Protein AF-S0EMM4-F1 (afdb_monomer)

Mean predicted aligned error: 9.51 Å

Secondary structure (DSSP, 8-state):
------THHHHTTTHHHHHHHHHHHHTGGG---HHHHHHHHHHHHHHHS-TTTEEEEET--BTTTTB--SEEEEEEETTTTEEEEEEEEEEE-GGGGG-HHHHHHHHHHHHHHGGGSPP-GGG-S-TT--EEEEEEEETTEEEEEEEETTTTEEEEE-------

Organism: Gibberella fujikuroi (strain CBS 195.34 / IMI 58289 / NRRL A-6831) (NCBI:txid1279085)

Radius of gyration: 16.73 Å; Cα contacts (8 Å, |Δi|>4): 279; chains: 1; bounding box: 40×44×47 Å

Structure (mmCIF, N/CA/C/O backbone):
data_AF-S0EMM4-F1
#
_entry.id   AF-S0EMM4-F1
#
loop_
_atom_site.group_PDB
_atom_site.id
_atom_site.type_symbol
_atom_site.label_atom_id
_atom_site.label_alt_id
_atom_site.label_comp_id
_atom_site.label_asym_id
_atom_site.label_entity_id
_atom_site.label_seq_id
_atom_site.pdbx_PDB_ins_code
_atom_site.Cartn_x
_atom_site.Cartn_y
_atom_site.Cartn_z
_atom_site.occupancy
_atom_site.B_iso_or_equiv
_atom_site.auth_seq_id
_atom_site.auth_comp_id
_atom_site.auth_asym_id
_atom_site.auth_atom_id
_atom_site.pdbx_PDB_model_num
ATOM 1 N N . MET A 1 1 ? -24.120 -22.837 8.538 1.00 33.19 1 MET A N 1
ATOM 2 C CA . MET A 1 1 ? -23.466 -23.648 7.493 1.00 33.19 1 MET A CA 1
ATOM 3 C C . MET A 1 1 ? -22.470 -22.745 6.810 1.00 33.19 1 MET A C 1
ATOM 5 O O . MET A 1 1 ? -22.833 -21.985 5.923 1.00 33.19 1 MET A O 1
ATOM 9 N N . GLU A 1 2 ? -21.259 -22.734 7.349 1.00 35.69 2 GLU A N 1
ATOM 10 C CA . GLU A 1 2 ? -20.115 -22.078 6.730 1.00 35.69 2 GLU A CA 1
ATOM 11 C C . GLU A 1 2 ? -19.645 -23.003 5.609 1.00 35.69 2 GLU A C 1
ATOM 13 O O . GLU A 1 2 ? -19.525 -24.209 5.817 1.00 35.69 2 GLU A O 1
ATOM 18 N N . ALA A 1 3 ? -19.489 -22.470 4.400 1.00 37.00 3 ALA A N 1
ATOM 19 C CA . ALA A 1 3 ? -18.932 -23.247 3.309 1.00 37.00 3 ALA A CA 1
ATOM 20 C C . ALA A 1 3 ? -17.464 -23.533 3.645 1.00 37.00 3 ALA A C 1
ATOM 22 O O . ALA A 1 3 ? -16.652 -22.609 3.691 1.00 37.00 3 ALA A O 1
ATOM 23 N N . GLU A 1 4 ? -17.149 -24.804 3.904 1.00 45.44 4 GLU A N 1
ATOM 24 C CA . GLU A 1 4 ? -15.780 -25.305 3.958 1.00 45.44 4 GLU A CA 1
ATOM 25 C C . GLU A 1 4 ? -15.084 -24.938 2.647 1.00 45.44 4 GLU A C 1
ATOM 27 O O . GLU A 1 4 ? -15.386 -25.466 1.574 1.00 45.44 4 GLU A O 1
ATOM 32 N N . VAL A 1 5 ? -14.158 -23.988 2.727 1.00 40.00 5 VAL A N 1
ATOM 33 C CA . VAL A 1 5 ? -13.272 -23.653 1.618 1.00 40.00 5 VAL A CA 1
ATOM 34 C C . VAL A 1 5 ? -12.241 -24.774 1.531 1.00 40.00 5 VAL A C 1
ATOM 36 O O . VAL A 1 5 ? -11.223 -24.774 2.213 1.00 40.00 5 VAL A O 1
ATOM 39 N N . THR A 1 6 ? -12.560 -25.780 0.721 1.00 42.56 6 THR A N 1
ATOM 40 C CA . THR A 1 6 ? -11.753 -26.982 0.495 1.00 42.56 6 THR A CA 1
ATOM 41 C C . THR A 1 6 ? -10.366 -26.643 -0.066 1.00 42.56 6 THR A C 1
ATOM 43 O O . THR A 1 6 ? -10.250 -25.830 -0.990 1.00 42.56 6 THR A O 1
ATOM 46 N N . GLY A 1 7 ? -9.332 -27.326 0.440 1.00 42.47 7 GLY A N 1
ATOM 47 C CA . GLY A 1 7 ? -7.891 -27.089 0.231 1.00 42.47 7 GLY A CA 1
ATOM 48 C C . GLY A 1 7 ? -7.347 -26.993 -1.206 1.00 42.47 7 GLY A C 1
ATOM 49 O O . GLY A 1 7 ? -6.174 -26.684 -1.388 1.00 42.47 7 GLY A O 1
ATOM 50 N N . ALA A 1 8 ? -8.163 -27.149 -2.251 1.00 38.69 8 ALA A N 1
ATOM 51 C CA . ALA A 1 8 ? -7.762 -26.833 -3.628 1.00 38.69 8 ALA A CA 1
ATOM 52 C C . ALA A 1 8 ? -7.473 -25.330 -3.832 1.00 38.69 8 ALA A C 1
ATOM 54 O O . ALA A 1 8 ? -6.629 -24.961 -4.650 1.00 38.69 8 ALA A O 1
ATOM 55 N N . GLN A 1 9 ? -8.127 -24.455 -3.057 1.00 40.12 9 GLN A N 1
ATOM 56 C CA . GLN A 1 9 ? -7.796 -23.030 -3.045 1.00 40.12 9 GLN A CA 1
ATOM 57 C C . GLN A 1 9 ? -6.510 -22.715 -2.283 1.00 40.12 9 GLN A C 1
ATOM 59 O O . GLN A 1 9 ? -5.983 -21.638 -2.512 1.00 40.12 9 GLN A O 1
ATOM 64 N N . GLU A 1 10 ? -5.999 -23.588 -1.412 1.00 38.97 10 GLU A N 1
ATOM 65 C CA . GLU A 1 10 ? -4.724 -23.363 -0.714 1.00 38.97 10 GLU A CA 1
ATOM 66 C C . GLU A 1 10 ? -3.516 -23.781 -1.554 1.00 38.97 10 GLU A C 1
ATOM 68 O O . GLU A 1 10 ? -2.515 -23.075 -1.567 1.00 38.97 10 GLU A O 1
ATOM 73 N N . VAL A 1 11 ? -3.615 -24.848 -2.349 1.00 38.72 11 VAL A N 1
ATOM 74 C CA . VAL A 1 11 ? -2.469 -25.351 -3.133 1.00 38.72 11 VAL A CA 1
ATOM 75 C C . VAL A 1 11 ? -2.185 -24.500 -4.386 1.00 38.72 11 VAL A C 1
ATOM 77 O O . VAL A 1 11 ? -1.038 -24.368 -4.799 1.00 38.72 11 VAL A O 1
ATOM 80 N N . MET A 1 12 ? -3.187 -23.805 -4.944 1.00 40.25 12 MET A N 1
ATOM 81 C CA . MET A 1 12 ? -2.976 -22.788 -5.994 1.00 40.25 12 MET A CA 1
ATOM 82 C C . MET A 1 12 ? -2.593 -21.396 -5.441 1.00 40.25 12 MET A C 1
ATOM 84 O O . MET A 1 12 ? -2.668 -20.401 -6.163 1.00 40.25 12 MET A O 1
ATOM 88 N N . ARG A 1 13 ? -2.235 -21.264 -4.154 1.00 49.69 13 ARG A N 1
ATOM 89 C CA . ARG A 1 13 ? -1.883 -19.965 -3.545 1.00 49.69 13 ARG A CA 1
ATOM 90 C C . ARG A 1 13 ? -0.396 -19.657 -3.475 1.00 49.69 13 ARG A C 1
ATOM 92 O O . ARG A 1 13 ? -0.118 -18.481 -3.268 1.00 49.69 13 ARG A O 1
ATOM 99 N N . ASP A 1 14 ? 0.504 -20.607 -3.722 1.00 54.97 14 ASP A N 1
ATOM 100 C CA . ASP A 1 14 ? 1.952 -20.356 -3.609 1.00 54.97 14 ASP A CA 1
ATOM 101 C C . ASP A 1 14 ? 2.665 -20.256 -4.968 1.00 54.97 14 ASP A C 1
ATOM 103 O O . ASP A 1 14 ? 3.291 -19.237 -5.270 1.00 54.97 14 ASP A O 1
ATOM 107 N N . GLU A 1 15 ? 2.524 -21.242 -5.858 1.00 53.09 15 GLU A N 1
ATOM 108 C CA . GLU A 1 15 ? 3.312 -21.263 -7.106 1.00 53.09 15 GLU A CA 1
ATOM 109 C C . GLU A 1 15 ? 2.883 -20.193 -8.127 1.00 53.09 15 GLU A C 1
ATOM 111 O O . GLU A 1 15 ? 3.707 -19.624 -8.848 1.00 53.09 15 GLU A O 1
ATOM 116 N N . THR A 1 16 ? 1.594 -19.852 -8.169 1.00 60.72 16 THR A N 1
ATOM 117 C CA . THR A 1 16 ? 1.027 -18.904 -9.144 1.00 60.72 16 THR A CA 1
ATOM 118 C C . THR A 1 16 ? 1.379 -17.443 -8.847 1.00 60.72 16 THR A C 1
ATOM 120 O O . THR A 1 16 ? 1.320 -16.615 -9.754 1.00 60.72 16 THR A O 1
ATOM 123 N N . TRP A 1 17 ? 1.787 -17.106 -7.618 1.00 60.22 17 TRP A N 1
ATOM 124 C CA . TRP A 1 17 ? 2.097 -15.721 -7.213 1.00 60.22 17 TRP A CA 1
ATOM 125 C C . TRP A 1 17 ? 3.557 -15.398 -7.355 1.00 60.22 17 TRP A C 1
ATOM 127 O O . TRP A 1 17 ? 3.881 -14.337 -7.880 1.00 60.22 17 TRP A O 1
ATOM 137 N N . LYS A 1 18 ? 4.426 -16.352 -7.005 1.00 63.97 18 LYS A N 1
ATOM 138 C CA . LYS A 1 18 ? 5.805 -16.320 -7.479 1.00 63.97 18 LYS A CA 1
ATOM 139 C C . LYS A 1 18 ? 5.810 -16.162 -8.989 1.00 63.97 18 LYS A C 1
ATOM 141 O O . LYS A 1 18 ? 6.489 -15.280 -9.487 1.00 63.97 18 LYS A O 1
ATOM 146 N N . PHE A 1 19 ? 4.969 -16.917 -9.703 1.00 65.88 19 PHE A N 1
ATOM 147 C CA . PHE A 1 19 ? 4.802 -16.744 -11.140 1.00 65.88 19 PHE A CA 1
ATOM 148 C C . PHE A 1 19 ? 4.297 -15.344 -11.521 1.00 65.88 19 PHE A C 1
ATOM 150 O O . PHE A 1 19 ? 4.913 -14.731 -12.379 1.00 65.88 19 PHE A O 1
ATOM 157 N N . ALA A 1 20 ? 3.238 -14.804 -10.906 1.00 65.69 20 ALA A N 1
ATOM 158 C CA . ALA A 1 20 ? 2.706 -13.478 -11.247 1.00 65.69 20 ALA A CA 1
ATOM 159 C C . ALA A 1 20 ? 3.700 -12.336 -10.959 1.00 65.69 20 ALA A C 1
ATOM 161 O O . ALA A 1 20 ? 3.929 -11.489 -11.821 1.00 65.69 20 ALA A O 1
ATOM 162 N N . ILE A 1 21 ? 4.334 -12.337 -9.784 1.00 68.56 21 ILE A N 1
ATOM 163 C CA . ILE A 1 21 ? 5.358 -11.366 -9.376 1.00 68.56 21 ILE A CA 1
ATOM 164 C C . ILE A 1 21 ? 6.612 -11.506 -10.251 1.00 68.56 21 ILE A C 1
ATOM 166 O O . ILE A 1 21 ? 7.134 -10.509 -10.758 1.00 68.56 21 ILE A O 1
ATOM 170 N N . ASP A 1 22 ? 7.064 -12.736 -10.511 1.00 73.06 22 ASP A N 1
ATOM 171 C CA . ASP A 1 22 ? 8.151 -12.999 -11.455 1.00 73.06 22 ASP A CA 1
ATOM 172 C C . ASP A 1 22 ? 7.784 -12.543 -12.862 1.00 73.06 22 ASP A C 1
ATOM 174 O O . ASP A 1 22 ? 8.649 -12.063 -13.587 1.00 73.06 22 ASP A O 1
ATOM 178 N N . TYR A 1 23 ? 6.529 -12.706 -13.278 1.00 70.94 23 TYR A N 1
ATOM 179 C CA . TYR A 1 23 ? 6.066 -12.312 -14.601 1.00 70.94 23 TYR A CA 1
ATOM 180 C C . TYR A 1 23 ? 6.114 -10.792 -14.752 1.00 70.94 23 TYR A C 1
ATOM 182 O O . TYR A 1 23 ? 6.595 -10.315 -15.779 1.00 70.94 23 TYR A O 1
ATOM 190 N N . ILE A 1 24 ? 5.726 -10.032 -13.719 1.00 69.56 24 ILE A N 1
ATOM 191 C CA . ILE A 1 24 ? 5.874 -8.567 -13.687 1.00 69.56 24 ILE A CA 1
ATOM 192 C C . ILE A 1 24 ? 7.334 -8.149 -13.917 1.00 69.56 24 ILE A C 1
ATOM 194 O O . ILE A 1 24 ? 7.597 -7.209 -14.672 1.00 69.56 24 ILE A O 1
ATOM 198 N N . ASP A 1 25 ? 8.289 -8.824 -13.273 1.00 67.25 25 ASP A N 1
ATOM 199 C CA . ASP A 1 25 ? 9.712 -8.475 -13.371 1.00 67.25 25 ASP A CA 1
ATOM 200 C C . ASP A 1 25 ? 10.345 -8.980 -14.686 1.00 67.25 25 ASP A C 1
ATOM 202 O O . ASP A 1 25 ? 11.051 -8.242 -15.376 1.00 67.25 25 ASP A O 1
ATOM 206 N N . LYS A 1 26 ? 10.025 -10.212 -15.109 1.00 71.19 26 LYS A N 1
ATOM 207 C CA . LYS A 1 26 ? 10.517 -10.843 -16.351 1.00 71.19 26 LYS A CA 1
ATOM 208 C C . LYS A 1 26 ? 9.940 -10.196 -17.612 1.00 71.19 26 LYS A C 1
ATOM 210 O O . LYS A 1 26 ? 10.590 -10.215 -18.656 1.00 71.19 26 LYS A O 1
ATOM 215 N N . LYS A 1 27 ? 8.736 -9.618 -17.543 1.00 66.75 27 LYS A N 1
ATOM 216 C CA . LYS A 1 27 ? 8.068 -8.930 -18.662 1.00 66.75 27 LYS A CA 1
ATOM 217 C C . LYS A 1 27 ? 8.065 -7.410 -18.532 1.00 66.75 27 LYS A C 1
ATOM 219 O O . LYS A 1 27 ? 7.362 -6.758 -19.298 1.00 66.75 27 LYS A O 1
ATOM 224 N N . LYS A 1 28 ? 8.902 -6.825 -17.667 1.00 65.88 28 LYS A N 1
ATOM 225 C CA . LYS A 1 28 ? 8.970 -5.364 -17.474 1.00 65.88 28 LYS A CA 1
ATOM 226 C C . LYS A 1 28 ? 9.154 -4.557 -18.768 1.00 65.88 28 LYS A C 1
ATOM 228 O O . LYS A 1 28 ? 8.594 -3.477 -18.898 1.00 65.88 28 LYS A O 1
ATOM 233 N N . ALA A 1 29 ? 9.872 -5.099 -19.757 1.00 62.91 29 ALA A N 1
ATOM 234 C CA . ALA A 1 29 ? 10.065 -4.468 -21.070 1.00 62.91 29 ALA A CA 1
ATOM 235 C C . ALA A 1 29 ? 8.853 -4.594 -22.019 1.00 62.91 29 ALA A C 1
ATOM 237 O O . ALA A 1 29 ? 8.745 -3.836 -22.977 1.00 62.91 29 ALA A O 1
ATOM 238 N N . ALA A 1 30 ? 7.945 -5.540 -21.764 1.00 59.62 30 ALA A N 1
ATOM 239 C CA . ALA A 1 30 ? 6.806 -5.877 -22.618 1.00 59.62 30 ALA A CA 1
ATOM 240 C C . ALA A 1 30 ? 5.490 -5.198 -22.186 1.00 59.62 30 ALA A C 1
ATOM 242 O O . ALA A 1 30 ? 4.422 -5.633 -22.606 1.00 59.62 30 ALA A O 1
ATOM 243 N N . SER A 1 31 ? 5.563 -4.104 -21.416 1.00 54.03 31 SER A N 1
ATOM 244 C CA . SER A 1 31 ? 4.417 -3.240 -21.083 1.00 54.03 31 SER A CA 1
ATOM 245 C C . SER A 1 31 ? 3.516 -3.725 -19.932 1.00 54.03 31 SER A C 1
ATOM 247 O O . SER A 1 31 ? 2.292 -3.769 -20.047 1.00 54.03 31 SER A O 1
ATOM 249 N N . THR A 1 32 ? 4.088 -4.032 -18.764 1.00 66.44 32 THR A N 1
ATOM 250 C CA . THR A 1 32 ? 3.310 -4.027 -17.511 1.00 66.44 32 THR A CA 1
ATOM 251 C C . THR A 1 32 ? 3.195 -2.591 -17.013 1.00 66.44 32 THR A C 1
ATOM 253 O O . THR A 1 32 ? 4.082 -2.083 -16.325 1.00 66.44 32 THR A O 1
ATOM 256 N N . SER A 1 33 ? 2.118 -1.912 -17.413 1.00 83.25 33 SER A N 1
ATOM 257 C CA . SER A 1 33 ? 1.793 -0.574 -16.915 1.00 83.25 33 SER A CA 1
ATOM 258 C C . SER A 1 33 ? 1.701 -0.556 -15.383 1.00 83.25 33 SER A C 1
ATOM 260 O O . SER A 1 33 ? 1.560 -1.597 -14.729 1.00 83.25 33 SER A O 1
ATOM 262 N N . GLU A 1 34 ? 1.758 0.642 -14.800 1.00 87.25 34 GLU A N 1
ATOM 263 C CA . GLU A 1 34 ? 1.538 0.844 -13.362 1.00 87.25 34 GLU A CA 1
ATOM 264 C C . GLU A 1 34 ? 0.208 0.222 -12.918 1.00 87.25 34 GLU A C 1
ATOM 266 O O . GLU A 1 34 ? 0.182 -0.547 -11.967 1.00 87.25 34 GLU A O 1
ATOM 271 N N . ALA A 1 35 ? -0.861 0.408 -13.700 1.00 87.06 35 ALA A N 1
ATOM 272 C CA . ALA A 1 35 ? -2.177 -0.160 -13.414 1.00 87.06 35 ALA A CA 1
ATOM 273 C C . ALA A 1 35 ? -2.185 -1.700 -13.346 1.00 87.06 35 ALA A C 1
ATOM 275 O O . ALA A 1 35 ? -2.800 -2.269 -12.448 1.00 87.06 35 ALA A O 1
ATOM 276 N N . VAL A 1 36 ? -1.491 -2.388 -14.263 1.00 84.62 36 VAL A N 1
ATOM 277 C CA . VAL A 1 36 ? -1.395 -3.862 -14.238 1.00 84.62 36 VAL A CA 1
ATOM 278 C C . VAL A 1 36 ? -0.585 -4.331 -13.030 1.00 84.62 36 VAL A C 1
ATOM 280 O O . VAL A 1 36 ? -0.976 -5.282 -12.354 1.00 84.62 36 VAL A O 1
ATOM 283 N N . SER A 1 37 ? 0.517 -3.638 -12.731 1.00 84.88 37 SER A N 1
ATOM 284 C CA . SER A 1 37 ? 1.356 -3.936 -11.563 1.00 84.88 37 SER A CA 1
ATOM 285 C C . SER A 1 37 ? 0.556 -3.767 -10.265 1.00 84.88 37 SER A C 1
ATOM 287 O O . SER A 1 37 ? 0.549 -4.658 -9.417 1.00 84.88 37 SER A O 1
ATOM 289 N N . ASN A 1 38 ? -0.196 -2.672 -10.155 1.00 90.31 38 ASN A N 1
ATOM 290 C CA . ASN A 1 38 ? -1.066 -2.375 -9.020 1.00 90.31 38 ASN A CA 1
ATOM 291 C C . ASN A 1 38 ? -2.211 -3.390 -8.911 1.00 90.31 38 ASN A C 1
ATOM 293 O O . ASN A 1 38 ? -2.552 -3.801 -7.807 1.00 90.31 38 ASN A 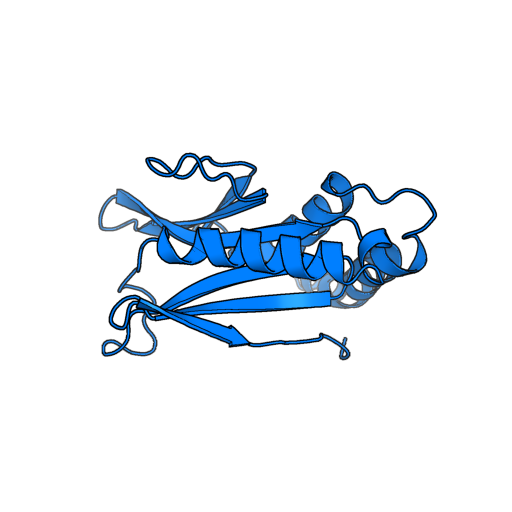O 1
ATOM 297 N N . GLY A 1 39 ? -2.762 -3.866 -10.031 1.00 87.88 39 GLY A N 1
ATOM 298 C CA . GLY A 1 39 ? -3.762 -4.936 -10.039 1.00 87.88 39 GLY A CA 1
ATOM 299 C C . GLY A 1 39 ? -3.271 -6.214 -9.351 1.00 87.88 39 GLY A C 1
ATOM 300 O O . GLY A 1 39 ? -3.988 -6.782 -8.530 1.00 87.88 39 GLY A O 1
ATOM 301 N N . ILE A 1 40 ? -2.027 -6.625 -9.612 1.00 85.12 40 ILE A N 1
ATOM 302 C CA . ILE A 1 40 ? -1.429 -7.803 -8.962 1.00 85.12 40 ILE A CA 1
ATOM 303 C C . ILE A 1 40 ? -1.173 -7.536 -7.473 1.00 85.12 40 ILE A C 1
ATOM 305 O O . ILE A 1 40 ? -1.480 -8.384 -6.636 1.00 85.12 40 ILE A O 1
ATOM 309 N N . TRP A 1 41 ? -0.687 -6.343 -7.121 1.00 88.12 41 TRP A N 1
ATOM 310 C CA . TRP A 1 41 ? -0.514 -5.951 -5.720 1.00 88.12 41 TRP A CA 1
ATOM 311 C C . TRP A 1 41 ? -1.831 -5.885 -4.942 1.00 88.12 41 TRP A C 1
ATOM 313 O O . TRP A 1 41 ? -1.863 -6.305 -3.789 1.00 88.12 41 TRP A O 1
ATOM 323 N N . ASN A 1 42 ? -2.933 -5.442 -5.552 1.00 91.00 42 ASN A N 1
ATOM 324 C CA . ASN A 1 42 ? -4.260 -5.480 -4.930 1.00 91.00 42 ASN A CA 1
ATOM 325 C C . ASN A 1 4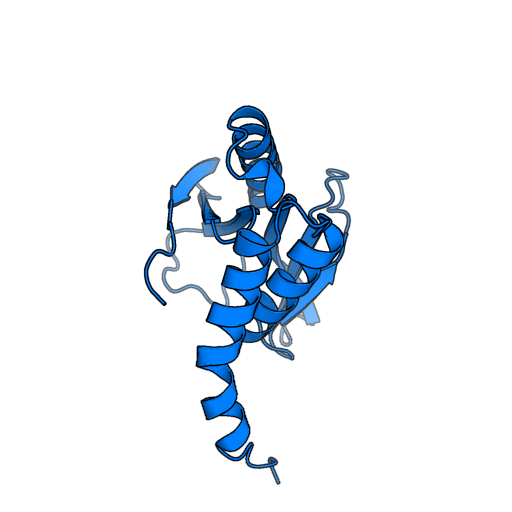2 ? -4.668 -6.917 -4.571 1.00 91.00 42 ASN A C 1
ATOM 327 O O . ASN A 1 42 ? -5.143 -7.151 -3.463 1.00 91.00 42 ASN A O 1
ATOM 331 N N . GLU A 1 43 ? -4.433 -7.892 -5.451 1.00 86.25 43 GLU A N 1
ATOM 332 C CA . GLU A 1 43 ? -4.722 -9.301 -5.145 1.00 86.25 43 GLU A CA 1
ATOM 333 C C . GLU A 1 43 ? -3.874 -9.841 -3.982 1.00 86.25 43 GLU A C 1
ATOM 335 O O . GLU A 1 43 ? -4.389 -10.544 -3.110 1.00 86.25 43 GLU A O 1
ATOM 340 N N . ILE A 1 44 ? -2.594 -9.462 -3.913 1.00 84.31 44 ILE A N 1
ATOM 341 C CA . ILE A 1 44 ? -1.707 -9.813 -2.792 1.00 84.31 44 ILE A CA 1
ATOM 342 C C . ILE A 1 44 ? -2.204 -9.167 -1.489 1.00 84.31 44 ILE A C 1
ATOM 344 O O . ILE A 1 44 ? -2.315 -9.828 -0.452 1.00 84.31 44 ILE A O 1
ATOM 348 N N . LEU A 1 45 ? -2.550 -7.880 -1.532 1.00 88.69 45 LEU A N 1
ATOM 349 C CA . LEU A 1 45 ? -3.037 -7.133 -0.375 1.00 88.69 45 LEU A CA 1
ATOM 350 C C . LEU A 1 45 ? -4.368 -7.689 0.143 1.00 88.69 45 LEU A C 1
ATOM 352 O O . LEU A 1 45 ? -4.523 -7.821 1.352 1.00 88.69 45 LEU A O 1
ATOM 356 N N . ARG A 1 46 ? -5.298 -8.104 -0.726 1.00 88.19 46 ARG A N 1
ATOM 357 C CA . ARG A 1 46 ? -6.601 -8.679 -0.324 1.00 88.19 46 ARG A CA 1
ATOM 358 C C . ARG A 1 46 ? -6.496 -9.923 0.556 1.00 88.19 46 ARG A C 1
ATOM 360 O O . ARG A 1 46 ? -7.430 -10.214 1.298 1.00 88.19 46 ARG A O 1
ATOM 367 N N . ARG A 1 47 ? -5.383 -10.655 0.496 1.00 80.69 47 ARG A N 1
ATOM 368 C CA . ARG A 1 47 ? -5.138 -11.821 1.362 1.00 80.69 47 ARG A CA 1
ATOM 369 C C . ARG A 1 47 ? -4.676 -11.433 2.758 1.00 80.69 47 ARG A C 1
ATOM 371 O O . ARG A 1 47 ? -5.057 -12.081 3.724 1.00 80.69 47 ARG A O 1
ATOM 378 N N . ASN A 1 48 ? -3.878 -10.375 2.843 1.00 83.69 48 ASN A N 1
ATOM 379 C CA . ASN A 1 48 ? -3.370 -9.837 4.103 1.00 83.69 48 ASN A CA 1
ATOM 380 C C . ASN A 1 48 ? -4.411 -8.939 4.791 1.00 83.69 48 ASN A C 1
ATOM 382 O O . ASN A 1 48 ? -4.453 -8.844 6.013 1.00 83.69 48 ASN A O 1
ATOM 386 N N . PHE A 1 49 ? -5.301 -8.344 3.996 1.00 87.00 49 PHE A N 1
ATOM 387 C CA . PHE A 1 49 ? -6.391 -7.479 4.428 1.00 87.00 49 PHE A CA 1
ATOM 388 C C . PHE A 1 49 ? -7.741 -8.028 3.934 1.00 87.00 49 PHE A C 1
ATOM 390 O O . PHE A 1 49 ? -8.356 -7.452 3.030 1.00 87.00 49 PHE A O 1
ATOM 397 N N . PRO A 1 50 ? -8.213 -9.159 4.491 1.00 87.06 50 PRO A N 1
ATOM 398 C CA . PRO A 1 50 ? -9.420 -9.822 4.014 1.00 87.06 50 PRO A CA 1
ATOM 399 C C . PRO A 1 50 ? -10.709 -9.092 4.421 1.00 87.06 50 PRO A C 1
ATOM 401 O O . PRO A 1 50 ? -10.875 -8.617 5.549 1.00 87.06 50 PRO A O 1
ATOM 404 N N . TYR A 1 51 ? -11.682 -9.085 3.511 1.00 86.75 51 TYR A N 1
ATOM 405 C CA . TYR A 1 51 ? -13.074 -8.736 3.809 1.00 86.75 51 TYR A CA 1
ATOM 406 C C . TYR A 1 51 ? -13.717 -9.821 4.707 1.00 86.75 51 TYR A C 1
ATOM 408 O O . TYR A 1 51 ? -13.405 -10.998 4.528 1.00 86.75 51 TYR A O 1
ATOM 416 N N . PRO A 1 52 ? -14.624 -9.491 5.654 1.00 90.00 52 PRO A N 1
ATOM 417 C CA . PRO A 1 52 ? -15.224 -8.179 5.926 1.00 90.00 52 PRO A CA 1
ATOM 418 C C . PRO A 1 52 ? -14.453 -7.300 6.909 1.00 90.00 52 PRO A C 1
ATOM 420 O O . PRO A 1 52 ? -14.946 -6.234 7.269 1.00 90.00 52 PRO A O 1
ATOM 423 N N . LYS A 1 53 ? -13.292 -7.750 7.389 1.00 87.69 53 LYS A N 1
ATOM 424 C CA . LYS A 1 53 ? -12.509 -7.011 8.384 1.00 87.69 53 LYS A CA 1
ATOM 425 C C . LYS A 1 53 ? -11.852 -5.771 7.780 1.00 87.69 53 LYS A C 1
ATOM 427 O O . LYS A 1 53 ? -11.766 -4.742 8.444 1.00 87.69 53 LYS A O 1
ATOM 432 N N . PHE A 1 54 ? -11.447 -5.864 6.515 1.00 91.62 54 PHE A N 1
ATOM 433 C CA . PHE A 1 54 ? -10.828 -4.771 5.783 1.00 91.62 54 PHE A CA 1
ATOM 434 C C . PHE A 1 54 ? -11.518 -4.496 4.445 1.00 91.62 54 PHE A C 1
ATOM 436 O O . PHE A 1 54 ? -12.132 -5.377 3.838 1.00 91.62 54 PHE A O 1
ATOM 443 N N . ILE A 1 55 ? -11.383 -3.257 3.976 1.00 93.19 55 ILE A N 1
ATOM 444 C CA . ILE A 1 55 ? -11.806 -2.803 2.649 1.00 93.19 55 ILE A CA 1
ATOM 445 C C . ILE A 1 55 ? -10.605 -2.156 1.969 1.00 93.19 55 ILE A C 1
ATOM 447 O O . ILE A 1 55 ? -9.969 -1.279 2.544 1.00 93.19 55 ILE A O 1
ATOM 451 N N . ILE A 1 56 ? -10.318 -2.554 0.731 1.00 94.88 56 ILE A N 1
ATOM 452 C CA . ILE A 1 56 ? -9.297 -1.911 -0.102 1.00 94.88 56 ILE A CA 1
ATOM 453 C C . ILE A 1 56 ? -9.996 -0.960 -1.072 1.00 94.88 56 ILE A C 1
ATOM 455 O O . ILE A 1 56 ? -10.766 -1.402 -1.926 1.00 94.88 56 ILE A O 1
ATOM 459 N N . ALA A 1 57 ? -9.734 0.338 -0.932 1.00 94.50 57 ALA A N 1
ATOM 460 C CA . ALA A 1 57 ? -10.295 1.393 -1.765 1.00 94.50 57 ALA A CA 1
ATOM 461 C C . ALA A 1 57 ? -9.225 1.940 -2.730 1.00 94.50 57 ALA A C 1
ATOM 463 O O . ALA A 1 57 ? -8.245 2.539 -2.272 1.00 94.50 57 ALA A O 1
ATOM 464 N N . PRO A 1 58 ? -9.384 1.749 -4.050 1.00 94.62 58 PRO A N 1
ATOM 465 C CA . PRO A 1 58 ? -8.462 2.298 -5.034 1.00 94.62 58 PRO A CA 1
ATOM 466 C C . PRO A 1 58 ? -8.635 3.803 -5.213 1.00 94.62 58 PRO A C 1
ATOM 468 O O . PRO A 1 58 ? -9.759 4.302 -5.228 1.00 94.62 58 PRO A O 1
ATOM 471 N N . GLU A 1 59 ? -7.514 4.509 -5.380 1.00 90.25 59 GLU A N 1
ATOM 472 C CA . GLU A 1 59 ? -7.451 5.931 -5.754 1.00 90.25 59 GLU A CA 1
ATOM 473 C C . GLU A 1 59 ? -8.254 6.857 -4.821 1.00 90.25 59 GLU A C 1
ATOM 475 O O . GLU A 1 59 ? -8.725 7.934 -5.213 1.00 90.25 59 GLU A O 1
ATOM 480 N N . GLN A 1 60 ? -8.426 6.445 -3.563 1.00 88.00 60 GLN A N 1
ATOM 481 C CA . GLN A 1 60 ? -9.187 7.201 -2.581 1.00 88.00 60 GLN A CA 1
ATOM 482 C C . GLN A 1 60 ? -8.405 8.449 -2.174 1.00 88.00 60 GLN A C 1
ATOM 484 O O . GLN A 1 60 ? -7.295 8.375 -1.646 1.00 88.00 60 GLN A O 1
ATOM 489 N N . ARG A 1 61 ? -9.003 9.627 -2.376 1.00 86.31 61 ARG A N 1
ATOM 490 C CA . ARG A 1 61 ? -8.415 10.875 -1.882 1.00 86.31 61 ARG A CA 1
ATOM 491 C C . ARG A 1 61 ? -8.507 10.927 -0.360 1.00 86.31 61 ARG A C 1
ATOM 493 O O . ARG A 1 61 ? -9.593 10.837 0.208 1.00 86.31 61 ARG A O 1
ATOM 500 N N . GLN A 1 62 ? -7.372 11.148 0.286 1.00 80.31 62 GLN A N 1
ATOM 501 C CA . GLN A 1 62 ? -7.287 11.496 1.695 1.00 80.31 62 GLN A CA 1
ATOM 502 C C . GLN A 1 62 ? -7.688 12.967 1.861 1.00 80.31 62 GLN A C 1
ATOM 504 O O . GLN A 1 62 ? -6.998 13.885 1.412 1.00 80.31 62 GLN A O 1
ATOM 509 N N . THR A 1 63 ? -8.829 13.211 2.493 1.00 76.06 63 THR A N 1
ATOM 510 C CA . THR A 1 63 ? -9.258 14.553 2.905 1.00 76.06 63 THR A CA 1
ATOM 511 C C . THR A 1 63 ? -8.708 14.858 4.301 1.00 76.06 63 THR A C 1
ATOM 513 O O . THR A 1 63 ? -8.804 13.986 5.162 1.00 76.06 63 THR A O 1
ATOM 516 N N . PRO A 1 64 ? -8.150 16.055 4.571 1.00 71.94 64 PRO A N 1
ATOM 517 C CA . PRO A 1 64 ? -8.121 17.260 3.731 1.00 71.94 64 PRO A CA 1
ATOM 518 C C . PRO A 1 64 ? -6.861 17.412 2.859 1.00 71.94 64 PRO A C 1
ATOM 520 O O . PRO A 1 64 ? -6.741 18.390 2.130 1.00 71.94 64 PRO A O 1
ATOM 523 N N . THR A 1 65 ? -5.902 16.485 2.925 1.00 73.38 65 THR A N 1
ATOM 524 C CA . THR A 1 65 ? -4.572 16.653 2.307 1.00 73.38 65 THR A CA 1
ATOM 525 C C . THR A 1 65 ? -4.573 16.567 0.776 1.00 73.38 65 THR A C 1
ATOM 527 O O . THR A 1 65 ? -3.547 16.841 0.156 1.00 73.38 65 THR A O 1
ATOM 530 N N . ALA A 1 66 ? -5.696 16.169 0.164 1.00 80.75 66 ALA A N 1
ATOM 531 C CA . ALA A 1 66 ? -5.880 15.927 -1.271 1.00 80.75 66 ALA A CA 1
ATOM 532 C C . ALA A 1 66 ? -4.917 14.885 -1.873 1.00 80.75 66 ALA A C 1
ATOM 534 O O . ALA A 1 66 ? -4.891 14.695 -3.094 1.00 80.75 66 ALA A O 1
ATOM 535 N N . LYS A 1 67 ? -4.168 14.184 -1.017 1.00 88.12 67 LYS A N 1
ATOM 536 C CA . LYS A 1 67 ? -3.280 13.081 -1.367 1.00 88.12 67 LYS A CA 1
ATOM 537 C C . LYS A 1 67 ? -4.102 11.893 -1.848 1.00 88.12 67 LYS A C 1
ATOM 539 O O . LYS A 1 67 ? -5.196 11.661 -1.344 1.00 88.12 67 LYS A O 1
ATOM 544 N N . ARG A 1 68 ? -3.596 11.158 -2.834 1.00 92.50 68 ARG A N 1
ATOM 545 C CA 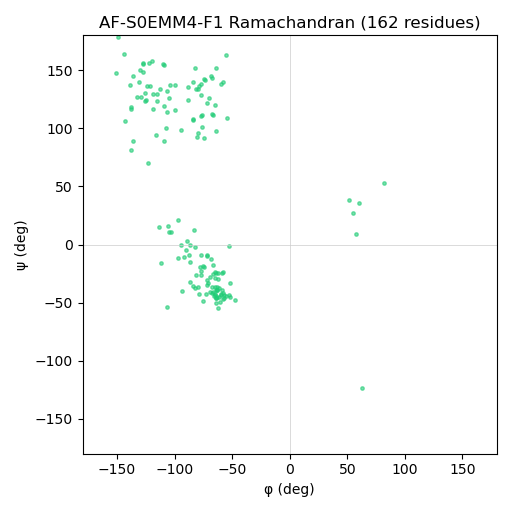. ARG A 1 68 ? -4.313 10.047 -3.464 1.00 92.50 68 ARG A CA 1
ATOM 546 C C . ARG A 1 68 ? -3.360 8.862 -3.631 1.00 92.50 68 ARG A C 1
ATOM 548 O O . ARG A 1 68 ? -2.656 8.829 -4.634 1.00 92.50 68 ARG A O 1
ATOM 555 N N . PRO A 1 69 ? -3.274 7.979 -2.625 1.00 94.56 69 PRO A N 1
ATOM 556 C CA . PRO A 1 69 ? -2.556 6.716 -2.747 1.00 94.56 69 PRO A CA 1
ATOM 557 C C . PRO A 1 69 ? -3.232 5.821 -3.789 1.00 94.56 69 PRO A C 1
ATOM 559 O O . PRO A 1 69 ? -4.458 5.883 -3.937 1.00 94.56 69 PRO A O 1
ATOM 562 N N . ASP A 1 70 ? -2.463 4.944 -4.433 1.00 96.44 70 ASP A N 1
ATOM 563 C CA . ASP A 1 70 ? -3.008 3.941 -5.357 1.00 96.44 70 ASP A CA 1
ATOM 564 C C . ASP A 1 70 ? -4.054 3.056 -4.669 1.00 96.44 70 ASP A C 1
ATOM 566 O O . ASP A 1 70 ? -5.157 2.880 -5.191 1.00 96.44 70 ASP A O 1
ATOM 570 N N . PHE A 1 71 ? -3.753 2.567 -3.457 1.00 96.75 71 PHE A N 1
ATOM 571 C CA . PHE A 1 71 ? -4.741 1.922 -2.587 1.00 96.75 71 PHE A CA 1
ATOM 572 C C . PHE A 1 71 ? -4.704 2.488 -1.169 1.00 96.75 71 PHE A C 1
ATOM 574 O O . PHE A 1 71 ? -3.642 2.685 -0.578 1.00 96.75 71 PHE A O 1
ATOM 581 N N . THR A 1 72 ? -5.887 2.674 -0.587 1.00 94.94 72 THR A N 1
ATOM 582 C CA . THR A 1 72 ? -6.063 2.906 0.851 1.00 94.94 72 THR A CA 1
ATOM 583 C C . THR A 1 72 ? -6.831 1.736 1.444 1.00 94.94 72 THR A C 1
ATOM 585 O O . THR A 1 72 ? -7.881 1.355 0.929 1.00 94.94 72 THR A O 1
ATOM 588 N N . ILE A 1 73 ? -6.315 1.159 2.521 1.00 93.44 73 ILE A N 1
ATOM 589 C CA . ILE A 1 73 ? -6.934 0.027 3.202 1.00 93.44 73 ILE A CA 1
ATOM 590 C C . ILE A 1 73 ? -7.569 0.522 4.492 1.00 93.44 73 ILE A C 1
ATOM 592 O O . ILE A 1 73 ? -6.919 1.155 5.328 1.00 93.44 73 ILE A O 1
ATOM 596 N N . PHE A 1 74 ? -8.848 0.208 4.639 1.00 91.44 74 PHE A N 1
ATOM 597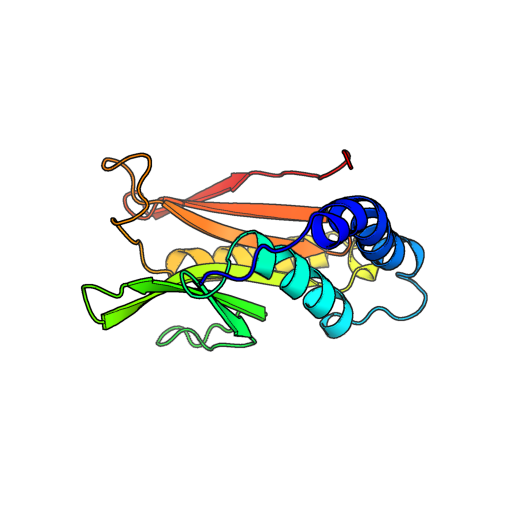 C CA . PHE A 1 74 ? -9.667 0.579 5.775 1.00 91.44 74 PHE A CA 1
ATOM 598 C C . PHE A 1 74 ? -9.925 -0.634 6.658 1.00 91.44 74 PHE A C 1
ATOM 600 O O . PHE A 1 74 ? -10.329 -1.680 6.156 1.00 91.44 74 PHE A O 1
ATOM 607 N N . PHE A 1 75 ? -9.740 -0.480 7.964 1.00 90.44 75 PHE A N 1
ATOM 608 C CA . PHE A 1 75 ? -10.291 -1.384 8.965 1.00 90.44 75 PHE A CA 1
ATOM 609 C C . PHE A 1 75 ? -11.765 -1.040 9.201 1.00 90.44 75 PHE A C 1
ATOM 611 O O . PHE A 1 75 ? -12.113 0.134 9.349 1.00 90.44 75 PHE A O 1
ATOM 618 N N . VAL A 1 76 ? -12.623 -2.059 9.230 1.00 89.62 76 VAL A N 1
ATOM 619 C CA . VAL A 1 76 ? -14.064 -1.909 9.458 1.00 89.62 76 VAL A CA 1
ATOM 620 C C . VAL A 1 76 ? -14.359 -2.106 10.944 1.00 89.62 76 VAL A C 1
ATOM 622 O O . VAL A 1 76 ? -14.504 -3.240 11.411 1.00 89.62 76 VAL A O 1
ATOM 625 N N . ASP A 1 77 ? -14.494 -1.005 11.685 1.00 86.56 77 ASP A N 1
ATOM 626 C CA . ASP A 1 77 ? -14.907 -1.045 13.086 1.00 86.56 77 ASP A CA 1
ATOM 627 C C . ASP A 1 77 ? -16.427 -1.207 13.170 1.00 86.56 77 ASP A C 1
ATOM 629 O O . ASP A 1 77 ? -17.212 -0.259 13.086 1.00 86.56 77 ASP A O 1
ATOM 633 N N . LYS A 1 78 ? -16.866 -2.456 13.336 1.00 83.75 78 LYS A N 1
ATOM 634 C CA . LYS A 1 78 ? -18.292 -2.781 13.464 1.00 83.75 78 LYS A CA 1
ATOM 635 C C . LYS A 1 78 ? -18.919 -2.225 14.746 1.00 83.75 78 LYS A C 1
ATOM 637 O O . LYS A 1 78 ? -20.136 -2.046 14.769 1.00 83.75 78 LYS A O 1
ATOM 642 N N . LYS A 1 79 ? -18.127 -1.998 15.800 1.00 83.94 79 LYS A N 1
ATOM 643 C CA . LYS A 1 79 ? -18.614 -1.532 17.105 1.00 83.94 79 LYS A CA 1
ATOM 644 C C . LYS A 1 79 ? -18.959 -0.052 17.038 1.00 83.94 79 LYS A C 1
ATOM 646 O O . LYS A 1 79 ? -20.065 0.327 17.413 1.00 83.94 79 LYS A O 1
ATOM 651 N N . GLU A 1 80 ? -18.044 0.740 16.494 1.00 80.88 80 GLU A N 1
ATOM 652 C CA . GLU A 1 80 ? -18.218 2.188 16.350 1.00 80.88 80 GLU A CA 1
ATOM 653 C C . GLU A 1 80 ? -18.940 2.567 15.042 1.00 80.88 80 GLU A C 1
ATOM 655 O O . GLU A 1 80 ? -19.389 3.696 14.884 1.00 80.88 80 GLU A O 1
ATOM 660 N N . ARG A 1 81 ? -19.155 1.600 14.132 1.00 85.31 81 ARG A N 1
ATOM 661 C CA . ARG A 1 81 ? -19.759 1.798 12.797 1.00 85.31 81 ARG A CA 1
ATOM 662 C C . ARG A 1 81 ? -18.944 2.761 11.928 1.00 85.31 81 ARG A C 1
ATOM 664 O O . ARG A 1 81 ? -19.503 3.499 11.118 1.00 85.31 81 ARG A O 1
ATOM 671 N N . GLU A 1 82 ? -17.626 2.699 12.067 1.00 86.56 82 GLU A N 1
ATOM 672 C CA . GLU A 1 82 ? -16.668 3.576 11.398 1.00 86.56 82 GLU A CA 1
ATOM 673 C C . GLU A 1 82 ? -15.664 2.782 10.559 1.00 86.56 82 GLU A C 1
ATOM 675 O O . GLU A 1 82 ? -15.433 1.587 10.768 1.00 86.56 82 GLU A O 1
ATOM 680 N N . TRP A 1 83 ? -15.083 3.450 9.560 1.00 86.25 83 TRP A N 1
ATOM 681 C CA . TRP A 1 83 ? -14.014 2.905 8.727 1.00 86.25 83 TRP A CA 1
ATOM 682 C C . TRP A 1 83 ? -12.746 3.714 8.964 1.00 86.25 83 TRP A C 1
ATOM 684 O O . TRP A 1 83 ? -12.726 4.925 8.740 1.00 86.25 83 TRP A O 1
ATOM 694 N N . HIS A 1 84 ? -11.673 3.041 9.363 1.00 87.94 84 HIS A N 1
ATOM 695 C CA . HIS A 1 84 ? -10.413 3.694 9.705 1.00 87.94 84 HIS A CA 1
ATOM 696 C C . HIS A 1 84 ? -9.362 3.390 8.639 1.00 87.94 84 HIS A C 1
ATOM 698 O O . HIS A 1 84 ? -9.048 2.215 8.450 1.00 87.94 84 HIS A O 1
ATOM 704 N N . PRO A 1 85 ? -8.802 4.385 7.929 1.00 89.50 85 PRO A N 1
ATOM 705 C CA . PRO A 1 85 ? -7.686 4.149 7.020 1.00 89.50 85 PRO A CA 1
ATOM 706 C C . PRO A 1 85 ? -6.454 3.746 7.834 1.00 89.50 85 PRO A C 1
ATOM 708 O O . PRO A 1 85 ? -5.911 4.572 8.555 1.00 89.50 85 PRO A O 1
ATOM 711 N N . VAL A 1 86 ? -6.017 2.493 7.728 1.00 88.69 86 VAL A N 1
ATOM 712 C CA . VAL A 1 86 ? -4.929 1.929 8.556 1.00 88.69 86 VAL A CA 1
ATOM 713 C C . VAL A 1 86 ? -3.664 1.623 7.760 1.00 88.69 86 VAL A C 1
ATOM 715 O O . VAL A 1 86 ? -2.598 1.444 8.347 1.00 88.69 86 VAL A O 1
ATOM 718 N N . PHE A 1 87 ? -3.764 1.571 6.429 1.00 91.88 87 PHE A N 1
ATOM 719 C CA . PHE A 1 87 ? -2.631 1.282 5.556 1.00 91.88 87 PHE A CA 1
ATOM 720 C C . PHE A 1 87 ? -2.791 1.953 4.191 1.00 91.88 87 PHE A C 1
ATOM 722 O O . PHE A 1 87 ? -3.905 2.079 3.677 1.00 91.88 87 PHE A O 1
ATOM 729 N N . THR A 1 88 ? -1.680 2.344 3.571 1.00 94.81 88 THR A N 1
ATOM 730 C CA . THR A 1 88 ? -1.652 2.829 2.181 1.00 94.81 88 THR A CA 1
ATOM 731 C C . THR A 1 88 ? -0.639 2.098 1.338 1.00 94.81 88 THR A C 1
ATOM 733 O O . THR A 1 88 ? 0.428 1.738 1.820 1.00 94.81 88 THR A O 1
ATOM 736 N N . PHE A 1 89 ? -0.947 1.956 0.060 1.00 95.75 89 PHE A N 1
ATOM 737 C CA . PHE A 1 89 ? -0.053 1.413 -0.944 1.00 95.75 89 PHE A CA 1
ATOM 738 C C . PHE A 1 89 ? 0.166 2.437 -2.056 1.00 95.75 89 PHE A C 1
ATOM 740 O O . PHE A 1 89 ? -0.792 3.048 -2.530 1.00 95.75 89 PHE A O 1
ATOM 747 N N . GLU A 1 90 ? 1.420 2.573 -2.475 1.00 96.19 90 GLU A N 1
ATOM 748 C CA . GLU A 1 90 ? 1.842 3.270 -3.686 1.00 96.19 90 GLU A CA 1
ATOM 749 C C . GLU A 1 90 ? 2.669 2.304 -4.536 1.00 96.19 90 GLU A C 1
ATOM 751 O O . GLU A 1 90 ? 3.678 1.755 -4.085 1.00 96.19 90 GLU A O 1
ATOM 756 N N . GLY A 1 91 ? 2.259 2.109 -5.778 1.00 93.88 91 GLY A N 1
ATOM 757 C CA . GLY A 1 91 ? 2.946 1.282 -6.745 1.00 93.88 91 GLY A CA 1
ATOM 758 C C . GLY A 1 91 ? 3.607 2.108 -7.840 1.00 93.88 91 GLY A C 1
ATOM 759 O O . GLY A 1 91 ? 3.218 3.228 -8.168 1.00 93.88 91 GLY A O 1
ATOM 760 N N . LYS A 1 92 ? 4.651 1.544 -8.438 1.00 91.81 92 LYS A N 1
ATOM 761 C CA . LYS A 1 92 ? 5.262 2.038 -9.672 1.00 91.81 92 LYS A CA 1
ATOM 762 C C . LYS A 1 92 ? 5.414 0.890 -10.654 1.00 91.81 92 LYS A C 1
ATOM 764 O O . LYS A 1 92 ? 5.601 -0.269 -10.277 1.00 91.81 92 LYS A O 1
ATOM 769 N N . ALA A 1 93 ? 5.351 1.224 -11.939 1.00 88.44 93 ALA A N 1
ATOM 770 C CA . ALA A 1 93 ? 5.544 0.239 -12.994 1.00 88.44 93 ALA A CA 1
ATOM 771 C C . ALA A 1 93 ? 6.912 -0.460 -12.881 1.00 88.44 93 ALA A C 1
ATOM 773 O O . ALA A 1 93 ? 7.936 0.174 -12.622 1.00 88.44 93 ALA A O 1
ATOM 774 N N . SER A 1 94 ? 6.943 -1.770 -13.125 1.00 85.38 94 SER A N 1
ATOM 775 C CA . SER A 1 94 ? 8.118 -2.618 -12.870 1.00 85.38 94 SER A CA 1
ATOM 776 C C . SER A 1 94 ? 9.366 -2.264 -13.675 1.00 85.38 94 SER A C 1
ATOM 778 O O . SER A 1 94 ? 10.484 -2.527 -13.238 1.00 85.38 94 SER A O 1
ATOM 780 N N . TYR A 1 95 ? 9.221 -1.622 -14.834 1.00 84.75 95 TYR A N 1
ATOM 781 C CA . TYR A 1 95 ? 10.368 -1.155 -15.614 1.00 84.75 95 TYR A CA 1
ATOM 782 C C . TYR A 1 95 ? 11.127 -0.001 -14.941 1.00 84.75 95 TYR A C 1
ATOM 784 O O . TYR A 1 95 ? 12.262 0.278 -15.327 1.00 84.75 95 TYR A O 1
ATOM 792 N N . TYR A 1 96 ? 10.567 0.624 -13.899 1.00 86.25 96 TYR A N 1
ATOM 793 C CA . TYR A 1 96 ? 11.272 1.605 -13.073 1.00 86.25 96 TYR A CA 1
ATOM 794 C C . TYR A 1 96 ? 12.164 0.985 -11.989 1.00 86.25 96 TYR A C 1
ATOM 796 O O . TYR A 1 96 ? 12.862 1.732 -11.309 1.00 86.25 96 TYR A O 1
ATOM 804 N N . ILE A 1 97 ? 12.215 -0.346 -11.844 1.00 82.44 97 ILE A N 1
ATOM 805 C CA . ILE A 1 97 ? 12.980 -1.026 -10.777 1.00 82.44 97 ILE A CA 1
ATOM 806 C C . ILE A 1 97 ? 14.488 -0.714 -10.791 1.00 82.44 97 ILE A C 1
ATOM 808 O O . ILE A 1 97 ? 15.148 -0.777 -9.763 1.00 82.44 97 ILE A O 1
ATOM 812 N N . ASN A 1 98 ? 15.033 -0.329 -11.946 1.00 82.25 98 ASN A N 1
ATOM 813 C CA . ASN A 1 98 ? 16.439 0.064 -12.092 1.00 82.25 98 ASN A CA 1
ATOM 814 C C . ASN A 1 98 ? 16.621 1.590 -12.188 1.00 82.25 98 ASN A C 1
ATOM 816 O O . ASN A 1 98 ? 17.686 2.067 -12.567 1.00 82.25 98 ASN A O 1
ATOM 820 N N . THR A 1 99 ? 15.572 2.370 -11.917 1.00 85.31 99 THR A N 1
ATOM 821 C CA . THR A 1 99 ? 15.592 3.835 -11.991 1.00 85.31 99 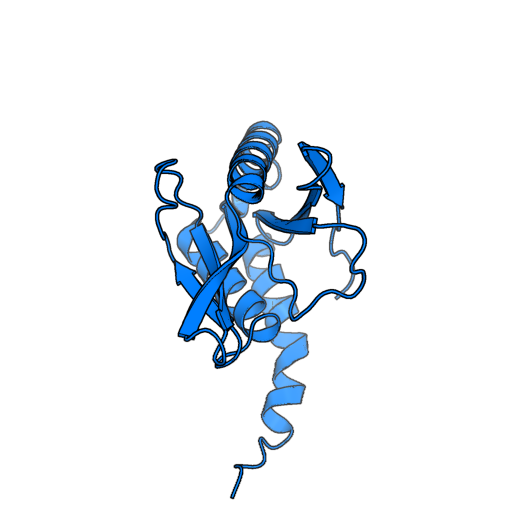THR A CA 1
ATOM 822 C C . THR A 1 99 ? 15.523 4.414 -10.583 1.00 85.31 99 THR A C 1
ATOM 824 O O . THR A 1 99 ? 14.439 4.715 -10.085 1.00 85.31 99 THR A O 1
ATOM 827 N N . THR A 1 100 ? 16.684 4.611 -9.955 1.00 87.38 100 THR A N 1
ATOM 828 C CA . THR A 1 100 ? 16.810 5.096 -8.569 1.00 87.38 100 THR A CA 1
ATOM 829 C C . THR A 1 100 ? 15.941 6.322 -8.292 1.00 87.38 100 THR A C 1
ATOM 831 O O . THR A 1 100 ? 15.137 6.311 -7.370 1.00 87.38 100 THR A O 1
ATOM 834 N N . SER A 1 101 ? 15.977 7.331 -9.167 1.00 86.94 101 SER A N 1
ATOM 835 C CA . SER A 1 101 ? 15.196 8.562 -8.984 1.00 86.94 101 SER A CA 1
ATOM 836 C C . SER A 1 101 ? 13.675 8.362 -9.019 1.00 86.94 101 SER A C 1
ATOM 838 O O . SER A 1 101 ? 12.933 9.186 -8.489 1.00 86.94 101 SER A O 1
ATOM 840 N N . ARG A 1 102 ? 13.174 7.300 -9.666 1.00 87.56 102 ARG A N 1
ATOM 841 C CA . ARG A 1 102 ? 11.743 6.951 -9.671 1.00 87.56 102 ARG A CA 1
ATOM 842 C C . ARG A 1 102 ? 11.359 6.184 -8.415 1.00 87.56 102 ARG A C 1
ATOM 844 O O . ARG A 1 102 ? 10.279 6.437 -7.892 1.00 87.56 102 ARG A O 1
ATOM 851 N N . ILE A 1 103 ? 12.243 5.308 -7.942 1.00 87.44 103 ILE A N 1
ATOM 852 C CA . ILE A 1 103 ? 12.085 4.596 -6.673 1.00 87.44 103 ILE A CA 1
ATOM 853 C C . ILE A 1 103 ? 12.051 5.597 -5.522 1.00 87.44 103 ILE A C 1
ATOM 855 O O . ILE A 1 103 ? 11.050 5.658 -4.823 1.00 87.44 103 ILE A O 1
ATOM 859 N N . GLU A 1 104 ? 13.055 6.466 -5.407 1.00 88.75 104 GLU A N 1
ATOM 860 C CA . GLU A 1 104 ? 13.137 7.474 -4.340 1.00 88.75 104 GLU A CA 1
ATOM 861 C C . GLU A 1 104 ? 11.913 8.400 -4.325 1.00 88.75 104 GLU A C 1
ATOM 863 O O . GLU A 1 104 ? 11.360 8.703 -3.269 1.00 88.75 104 GLU A O 1
ATOM 868 N N . LYS A 1 105 ? 11.442 8.831 -5.505 1.00 89.88 105 LYS A N 1
ATOM 869 C CA . LYS A 1 105 ? 10.217 9.637 -5.615 1.00 89.88 105 LYS A CA 1
ATOM 870 C C . LYS A 1 105 ? 8.976 8.864 -5.175 1.00 89.88 105 LYS A C 1
ATOM 872 O O . LYS A 1 105 ? 8.133 9.442 -4.496 1.00 89.88 105 LYS A O 1
ATOM 877 N N . GLY A 1 106 ? 8.861 7.595 -5.563 1.00 90.38 106 GLY A N 1
ATOM 878 C CA . GLY A 1 106 ? 7.757 6.726 -5.159 1.00 90.38 106 GLY A CA 1
ATOM 879 C C . GLY A 1 106 ? 7.752 6.457 -3.654 1.00 90.38 106 GLY A C 1
ATOM 880 O O . GLY A 1 106 ? 6.715 6.592 -3.015 1.00 90.38 106 GLY A O 1
ATOM 881 N N . GLU A 1 107 ? 8.915 6.182 -3.065 1.00 90.69 107 GLU A N 1
ATOM 882 C CA . GLU A 1 107 ? 9.074 6.006 -1.619 1.00 90.69 107 GLU A CA 1
ATOM 883 C C . GLU A 1 107 ? 8.730 7.286 -0.852 1.00 90.69 107 GLU A C 1
ATOM 885 O O . GLU A 1 107 ? 7.977 7.236 0.120 1.00 90.69 107 GLU A O 1
ATOM 890 N N . ALA A 1 108 ? 9.205 8.449 -1.309 1.00 90.38 108 ALA A N 1
ATOM 891 C CA . ALA A 1 108 ? 8.869 9.733 -0.696 1.00 90.38 108 ALA A CA 1
ATOM 892 C C . ALA A 1 108 ? 7.365 10.046 -0.789 1.00 90.38 108 ALA A C 1
ATOM 894 O O . ALA A 1 108 ? 6.774 10.567 0.161 1.00 90.38 108 ALA A O 1
ATOM 895 N N . GLN A 1 109 ? 6.735 9.715 -1.919 1.00 92.38 109 GLN A N 1
ATOM 896 C CA . GLN A 1 109 ? 5.296 9.862 -2.118 1.00 92.38 109 GLN A CA 1
ATOM 897 C C . GLN A 1 109 ? 4.514 8.959 -1.155 1.00 92.38 109 GLN A C 1
ATOM 899 O O . GLN A 1 109 ? 3.663 9.457 -0.416 1.00 92.38 109 GLN A O 1
ATOM 904 N N . ALA A 1 110 ? 4.868 7.673 -1.095 1.00 92.50 110 ALA A N 1
ATOM 905 C CA . ALA A 1 110 ? 4.282 6.692 -0.190 1.00 92.50 110 ALA A CA 1
ATOM 906 C C . ALA A 1 110 ? 4.431 7.106 1.285 1.00 92.50 110 ALA A C 1
ATOM 908 O O . ALA A 1 110 ? 3.451 7.129 2.031 1.00 92.50 110 ALA A O 1
ATOM 909 N N . ALA A 1 111 ? 5.632 7.532 1.693 1.00 90.19 111 ALA A N 1
ATOM 910 C CA . ALA A 1 111 ? 5.917 8.019 3.044 1.00 90.19 111 ALA A CA 1
ATOM 911 C C . ALA A 1 111 ? 5.104 9.272 3.388 1.00 90.19 111 ALA A C 1
ATOM 913 O O . ALA A 1 111 ? 4.738 9.490 4.541 1.00 90.19 111 ALA A O 1
ATOM 914 N N . GLY A 1 112 ? 4.763 10.084 2.386 1.00 89.31 112 GLY A N 1
ATOM 915 C CA . GLY A 1 112 ? 3.881 11.228 2.549 1.00 89.31 112 GLY A CA 1
ATOM 916 C C . GLY A 1 112 ? 2.446 10.858 2.946 1.00 89.31 112 GLY A C 1
ATOM 917 O O . GLY A 1 112 ? 1.757 11.714 3.506 1.00 89.31 112 GLY A O 1
ATOM 918 N N . TYR A 1 113 ? 1.975 9.643 2.665 1.00 91.06 113 TYR A N 1
ATOM 919 C CA . TYR A 1 113 ? 0.598 9.221 2.957 1.00 91.06 113 TYR A CA 1
ATOM 920 C C . TYR A 1 113 ? 0.414 8.681 4.373 1.00 91.06 113 TYR A C 1
ATOM 922 O O . TYR A 1 113 ? -0.640 8.895 4.972 1.00 91.06 113 TYR A O 1
ATOM 930 N N . VAL A 1 114 ? 1.445 8.035 4.918 1.00 89.06 114 VAL A N 1
ATOM 931 C CA . VAL A 1 114 ? 1.385 7.310 6.196 1.00 89.06 114 VAL A CA 1
ATOM 932 C C . VAL A 1 114 ? 0.971 8.192 7.393 1.00 89.06 114 VAL A C 1
ATOM 934 O O . VAL A 1 114 ? 0.145 7.743 8.193 1.00 89.06 114 VAL A O 1
ATOM 937 N N . PRO A 1 115 ? 1.417 9.463 7.513 1.00 86.94 115 PRO A N 1
ATOM 938 C CA . PRO A 1 115 ? 0.988 10.341 8.607 1.00 86.94 115 PRO A CA 1
ATOM 939 C C . PRO A 1 115 ? -0.498 10.729 8.583 1.00 86.94 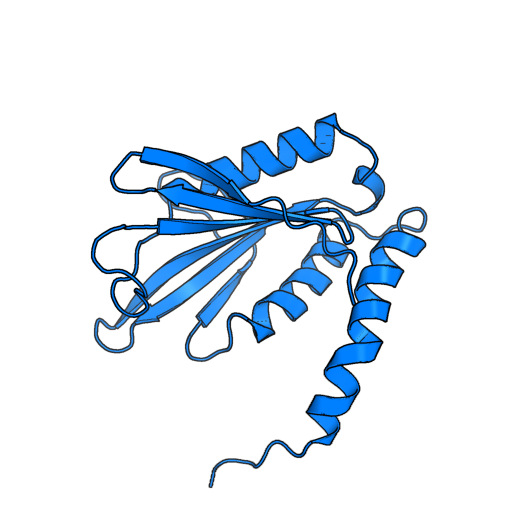115 PRO A C 1
ATOM 941 O O . PRO A 1 115 ? -1.011 11.221 9.582 1.00 86.94 115 PRO A O 1
ATOM 944 N N . GLY A 1 116 ? -1.180 10.572 7.441 1.00 81.81 116 GLY A N 1
ATOM 945 C CA . GLY A 1 116 ? -2.605 10.887 7.289 1.00 81.81 116 GLY A CA 1
ATOM 946 C C . GLY A 1 116 ? -3.543 9.742 7.675 1.00 81.81 116 GLY A C 1
ATOM 947 O O . GLY A 1 116 ? -4.757 9.887 7.542 1.00 81.81 116 GLY A O 1
ATOM 948 N N . LEU A 1 117 ? -2.994 8.603 8.096 1.00 86.25 117 LEU A N 1
ATOM 949 C CA . LEU A 1 117 ? -3.758 7.416 8.457 1.00 86.25 117 LEU A CA 1
ATOM 950 C C . LEU A 1 117 ? -4.295 7.503 9.881 1.00 86.25 117 LEU A C 1
ATOM 952 O O . LEU A 1 117 ? -3.727 8.154 10.758 1.00 86.25 117 LEU A O 1
ATOM 956 N N . SER A 1 118 ? -5.412 6.825 10.101 1.00 77.00 118 SER A N 1
ATOM 957 C CA . SER A 1 118 ? -5.964 6.615 11.424 1.00 77.00 118 SER A CA 1
ATOM 958 C C . SER A 1 118 ? -5.204 5.495 12.119 1.00 77.00 118 SER A C 1
ATOM 960 O O . SER A 1 118 ? -4.939 4.437 11.551 1.00 77.00 118 SER A O 1
ATOM 962 N N . TRP A 1 119 ? -4.900 5.720 13.387 1.00 66.94 119 TRP A N 1
ATOM 963 C CA . TRP A 1 119 ? -4.553 4.642 14.298 1.00 66.94 119 TRP A CA 1
ATOM 964 C C . TRP A 1 119 ? -5.844 3.916 14.715 1.00 66.94 119 TRP A C 1
ATOM 966 O O . TRP A 1 119 ? -6.867 4.567 14.939 1.00 66.94 119 TRP A O 1
ATOM 976 N N . SER A 1 120 ? -5.823 2.583 14.781 1.00 58.66 120 SER A N 1
ATOM 977 C CA . SER A 1 120 ? -6.928 1.789 15.335 1.00 58.66 120 SER A CA 1
ATOM 978 C C . SER A 1 120 ? -6.427 0.992 16.532 1.00 58.66 120 SER A C 1
ATOM 980 O O . SER A 1 120 ? -5.584 0.111 16.388 1.00 58.66 120 SER A O 1
ATOM 982 N N . ASN A 1 121 ? -6.981 1.279 17.710 1.00 58.22 121 ASN A N 1
ATOM 983 C CA . ASN A 1 121 ? -6.591 0.647 18.976 1.00 58.22 121 ASN A CA 1
ATOM 984 C C . ASN A 1 121 ? -7.051 -0.815 19.069 1.00 58.22 121 ASN A C 1
ATOM 986 O O . ASN A 1 121 ? -6.723 -1.506 20.032 1.00 58.22 121 ASN A O 1
ATOM 990 N N . GLN A 1 122 ? -7.896 -1.271 18.138 1.00 57.81 122 GLN A N 1
ATOM 991 C CA . GLN A 1 122 ? -8.524 -2.588 18.232 1.00 57.81 122 GLN A CA 1
ATOM 992 C C . GLN A 1 122 ? -7.578 -3.733 17.84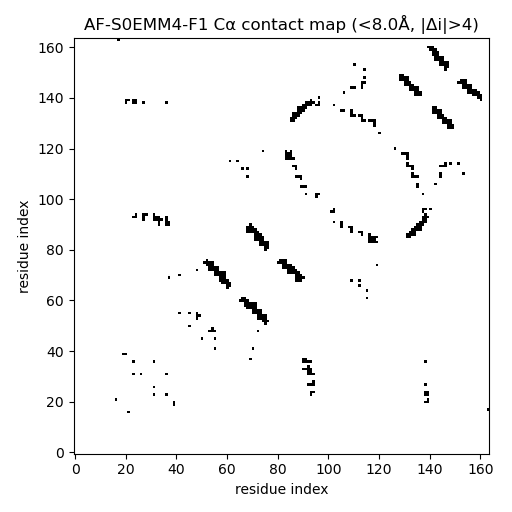6 1.00 57.81 122 GLN A C 1
ATOM 994 O O . GLN A 1 122 ? -7.780 -4.853 18.303 1.00 57.81 122 GLN A O 1
ATOM 999 N N . GLU A 1 123 ? -6.534 -3.457 17.062 1.00 54.41 123 GLU A N 1
ATOM 1000 C CA . GLU A 1 123 ? -5.564 -4.455 16.574 1.00 54.41 123 GLU A CA 1
ATOM 1001 C C . GLU A 1 123 ? -4.155 -4.241 17.165 1.00 54.41 123 GLU A C 1
ATOM 1003 O O . GLU A 1 123 ? -3.170 -4.774 16.655 1.00 54.41 123 GLU A O 1
ATOM 1008 N N . GLU A 1 124 ? -4.030 -3.441 18.229 1.00 58.94 124 GLU A N 1
ATOM 1009 C CA . GLU A 1 124 ? -2.733 -3.138 18.838 1.00 58.94 124 GLU A CA 1
ATOM 1010 C C . GLU A 1 124 ? -2.083 -4.389 19.439 1.00 58.94 124 GLU A C 1
ATOM 1012 O O . GLU A 1 124 ? -2.590 -4.992 20.386 1.00 58.94 124 GLU A O 1
ATOM 1017 N N . ILE A 1 125 ? -0.896 -4.725 18.931 1.00 56.66 125 ILE A N 1
ATOM 1018 C CA . ILE A 1 125 ? 0.037 -5.637 19.605 1.00 56.66 125 ILE A CA 1
ATOM 1019 C C . ILE A 1 125 ? 0.661 -4.934 20.826 1.00 56.66 125 ILE A C 1
ATOM 1021 O O . ILE A 1 125 ? 0.960 -5.579 21.829 1.00 56.66 125 ILE A O 1
ATOM 1025 N N . ASP A 1 126 ? 0.814 -3.606 20.763 1.00 59.47 126 ASP A N 1
ATOM 1026 C CA . ASP A 1 126 ? 1.383 -2.771 21.821 1.00 59.47 126 ASP A CA 1
ATOM 1027 C C . ASP A 1 126 ? 0.568 -1.479 21.993 1.00 59.47 126 ASP A C 1
ATOM 1029 O O . ASP A 1 126 ? 0.487 -0.656 21.084 1.00 59.47 126 ASP A O 1
ATOM 1033 N N . LYS A 1 127 ? -0.012 -1.294 23.184 1.00 64.81 127 LYS A N 1
ATOM 1034 C CA . LYS A 1 127 ? -0.826 -0.118 23.539 1.00 64.81 127 LYS A CA 1
ATOM 1035 C C . LYS A 1 127 ? -0.006 1.136 23.841 1.00 64.81 127 LYS A C 1
ATOM 1037 O O . LYS A 1 127 ? -0.575 2.201 24.073 1.00 64.81 127 LYS A O 1
ATOM 1042 N N . GLN A 1 128 ? 1.318 1.013 23.933 1.00 67.00 128 GLN A N 1
ATOM 1043 C CA . GLN A 1 128 ? 2.205 2.114 24.309 1.00 67.00 128 GLN A CA 1
ATOM 1044 C C . GLN A 1 128 ? 2.738 2.895 23.106 1.00 67.00 128 GLN A C 1
ATOM 1046 O O . GLN A 1 128 ? 3.346 3.947 23.305 1.00 67.00 128 GLN A O 1
ATOM 1051 N N . ARG A 1 129 ? 2.549 2.399 21.876 1.00 67.25 129 ARG A N 1
ATOM 1052 C CA . ARG A 1 129 ? 3.085 3.024 20.661 1.00 67.25 129 ARG A CA 1
ATOM 1053 C C . ARG A 1 129 ? 2.072 3.015 19.531 1.00 67.25 129 ARG A C 1
ATOM 1055 O O . ARG A 1 129 ? 1.737 1.963 18.993 1.00 67.25 129 ARG A O 1
ATOM 1062 N N . LYS A 1 130 ? 1.664 4.208 19.104 1.00 77.62 130 LYS A N 1
ATOM 1063 C CA . LYS A 1 130 ? 0.777 4.371 17.952 1.00 77.62 130 LYS A CA 1
ATOM 1064 C C . LYS A 1 130 ? 1.582 4.353 16.665 1.00 77.62 130 LYS A C 1
ATOM 1066 O O . LYS A 1 130 ? 2.284 5.313 16.346 1.00 77.62 130 LYS A O 1
ATOM 1071 N N . ILE A 1 131 ? 1.472 3.258 15.924 1.00 79.19 131 ILE A N 1
ATOM 1072 C CA . ILE A 1 131 ? 2.209 3.062 14.679 1.00 79.19 131 ILE A CA 1
ATOM 1073 C C . ILE A 1 131 ? 1.229 2.898 13.519 1.00 79.19 131 ILE A C 1
ATOM 1075 O O . ILE A 1 131 ? 0.323 2.069 13.581 1.00 79.19 131 ILE A O 1
ATOM 1079 N N . THR A 1 132 ? 1.432 3.664 12.447 1.00 83.75 132 THR A N 1
ATOM 1080 C CA . THR A 1 132 ? 0.751 3.458 11.162 1.00 83.75 132 THR A CA 1
ATOM 1081 C C . THR A 1 132 ? 1.735 2.959 10.114 1.00 83.75 132 THR A C 1
ATOM 1083 O O . THR A 1 132 ? 2.946 3.176 10.216 1.00 83.75 132 THR A O 1
ATOM 1086 N N . TYR A 1 133 ? 1.215 2.260 9.106 1.00 88.88 133 TYR A N 1
ATOM 1087 C CA . TYR A 1 133 ? 2.036 1.606 8.096 1.00 88.88 133 TYR A CA 1
ATOM 1088 C C . TYR A 1 133 ? 1.610 1.985 6.682 1.00 88.88 133 TYR A C 1
ATOM 1090 O O . TYR A 1 133 ? 0.465 2.349 6.418 1.00 88.88 133 TYR A O 1
ATOM 1098 N N . GLY A 1 134 ? 2.544 1.863 5.753 1.00 91.56 134 GLY A N 1
ATOM 1099 C CA . GLY A 1 134 ? 2.265 1.902 4.329 1.00 91.56 134 GLY A CA 1
ATOM 1100 C C . GLY A 1 134 ? 3.255 1.045 3.559 1.00 91.56 134 GLY A C 1
ATOM 1101 O O . GLY A 1 134 ? 4.175 0.465 4.131 1.00 91.56 134 GLY A O 1
ATOM 1102 N N . MET A 1 135 ? 3.077 0.976 2.249 1.00 94.25 135 MET A N 1
ATOM 1103 C CA . MET A 1 135 ? 3.960 0.239 1.362 1.00 94.25 135 MET A CA 1
ATOM 1104 C C . MET A 1 135 ? 4.216 1.024 0.090 1.00 94.25 135 MET A C 1
ATOM 1106 O O . MET A 1 135 ? 3.297 1.578 -0.512 1.00 94.25 135 MET A O 1
ATOM 1110 N N . PHE A 1 136 ? 5.473 1.013 -0.327 1.00 94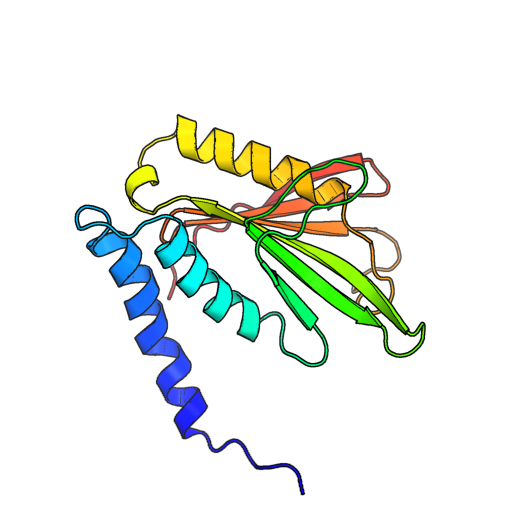.19 136 PHE A N 1
ATOM 1111 C CA . PHE A 1 136 ? 5.872 1.324 -1.688 1.00 94.19 136 PHE A CA 1
ATOM 1112 C C . PHE A 1 136 ? 6.224 0.021 -2.408 1.00 94.19 136 PHE A C 1
ATOM 1114 O O . PHE A 1 136 ? 6.926 -0.802 -1.825 1.00 94.19 136 PHE A O 1
ATOM 1121 N N . ALA A 1 137 ? 5.802 -0.164 -3.659 1.00 91.25 137 ALA A N 1
ATOM 1122 C CA . ALA A 1 137 ? 6.246 -1.294 -4.474 1.00 91.25 137 ALA A CA 1
ATOM 1123 C C . ALA A 1 137 ? 6.610 -0.907 -5.910 1.00 91.25 137 ALA A C 1
ATOM 1125 O O . ALA A 1 137 ? 5.978 -0.064 -6.541 1.00 91.25 137 ALA A O 1
ATOM 1126 N N . CYS A 1 138 ? 7.618 -1.580 -6.460 1.00 88.75 138 CYS A N 1
ATOM 1127 C CA . CYS A 1 138 ? 8.054 -1.437 -7.843 1.00 88.75 138 CYS A CA 1
ATOM 1128 C C . CYS A 1 138 ? 8.473 -2.803 -8.393 1.00 88.75 138 CYS A C 1
ATOM 1130 O O . CYS A 1 138 ? 9.521 -3.354 -8.044 1.00 88.75 138 CYS A O 1
ATOM 1132 N N . GLY A 1 139 ? 7.630 -3.372 -9.256 1.00 82.75 139 GLY A N 1
ATOM 1133 C CA . GLY A 1 139 ? 7.786 -4.758 -9.687 1.00 82.75 139 GLY A CA 1
ATOM 1134 C C . GLY A 1 139 ? 7.642 -5.724 -8.511 1.00 82.75 139 GLY A C 1
ATOM 1135 O O . GLY A 1 139 ? 6.619 -5.707 -7.830 1.00 82.75 139 GLY A O 1
ATOM 1136 N N . LYS A 1 140 ? 8.668 -6.552 -8.285 1.00 80.69 140 LYS A N 1
ATOM 1137 C CA . LYS A 1 140 ? 8.733 -7.493 -7.154 1.00 80.69 140 LYS A CA 1
ATOM 1138 C C . LYS A 1 140 ? 9.309 -6.898 -5.869 1.00 80.69 140 LYS A C 1
ATOM 1140 O O . LYS A 1 140 ? 9.204 -7.514 -4.815 1.00 80.69 140 LYS A O 1
ATOM 1145 N N . SER A 1 141 ? 9.959 -5.741 -5.966 1.00 83.12 141 SER A N 1
ATOM 1146 C CA . SER A 1 141 ? 10.558 -5.073 -4.815 1.00 83.12 141 SER A CA 1
ATOM 1147 C C . SER A 1 141 ? 9.505 -4.242 -4.104 1.00 83.12 141 SER A C 1
ATOM 1149 O O . SER A 1 141 ? 8.715 -3.561 -4.759 1.00 83.12 141 SER A O 1
ATOM 1151 N N . PHE A 1 142 ? 9.530 -4.247 -2.777 1.00 87.75 142 PHE A N 1
ATOM 1152 C CA . PHE A 1 142 ? 8.714 -3.353 -1.974 1.00 87.75 142 PHE A CA 1
ATOM 1153 C C . PHE A 1 142 ? 9.459 -2.899 -0.723 1.00 87.75 142 PHE A C 1
ATOM 1155 O O . PHE A 1 142 ? 10.472 -3.473 -0.330 1.00 87.75 142 PHE A O 1
ATOM 1162 N N . THR A 1 143 ? 8.935 -1.843 -0.121 1.00 88.06 143 THR A N 1
ATOM 1163 C CA . THR A 1 143 ? 9.430 -1.242 1.110 1.00 88.06 143 THR A CA 1
ATOM 1164 C C . THR A 1 143 ? 8.229 -1.025 2.022 1.00 88.06 143 THR A C 1
ATOM 1166 O O . THR A 1 143 ? 7.252 -0.394 1.606 1.00 88.06 143 THR A O 1
ATOM 1169 N N . ILE A 1 144 ? 8.295 -1.528 3.258 1.00 89.38 144 ILE A N 1
ATOM 1170 C CA . ILE A 1 144 ? 7.286 -1.244 4.278 1.00 89.38 144 ILE A CA 1
ATOM 1171 C C . ILE A 1 144 ? 7.698 0.021 5.020 1.00 89.38 144 ILE A C 1
ATOM 1173 O O . ILE A 1 144 ? 8.797 0.151 5.560 1.00 89.38 144 ILE A O 1
ATOM 1177 N N . LEU A 1 145 ? 6.790 0.980 5.031 1.00 88.00 145 LEU A N 1
ATOM 1178 C CA . LEU A 1 145 ? 6.966 2.270 5.666 1.00 88.00 145 LEU A CA 1
ATOM 1179 C C . LEU A 1 145 ? 6.261 2.242 7.008 1.00 88.00 145 LEU A C 1
ATOM 1181 O O . LEU A 1 145 ? 5.134 1.760 7.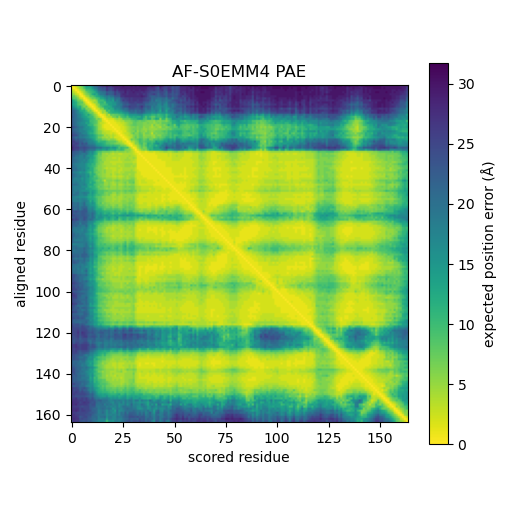112 1.00 88.00 145 LEU A O 1
ATOM 1185 N N . GLN A 1 146 ? 6.921 2.787 8.020 1.00 87.12 146 GLN A N 1
ATOM 1186 C CA . GLN A 1 146 ? 6.408 2.836 9.376 1.00 87.12 146 GLN A CA 1
ATOM 1187 C C . GLN A 1 146 ? 6.393 4.285 9.853 1.00 87.12 146 GLN A C 1
ATOM 1189 O O . GLN A 1 146 ? 7.362 5.019 9.668 1.00 87.12 146 GLN A O 1
ATOM 1194 N N . TYR A 1 147 ? 5.317 4.708 10.502 1.00 83.88 147 TYR A N 1
ATOM 1195 C CA . TYR A 1 147 ? 5.226 6.029 11.107 1.00 83.88 147 TYR A CA 1
ATOM 1196 C C . TYR A 1 147 ? 4.843 5.918 12.573 1.00 83.88 147 TYR A C 1
ATOM 1198 O O . TYR A 1 147 ? 3.817 5.336 12.913 1.00 83.88 147 TYR A O 1
ATOM 1206 N N . ASP A 1 148 ? 5.676 6.492 13.433 1.00 83.44 148 ASP A N 1
ATOM 1207 C CA . ASP A 1 148 ? 5.373 6.679 14.845 1.00 83.44 148 ASP A CA 1
ATOM 1208 C C . ASP A 1 148 ? 4.554 7.967 14.994 1.00 83.44 148 ASP A C 1
ATOM 1210 O O . ASP A 1 148 ? 5.074 9.076 14.817 1.00 83.44 148 ASP A O 1
ATOM 1214 N N . VAL A 1 149 ? 3.263 7.805 15.285 1.00 79.50 149 VAL A N 1
ATOM 1215 C CA . VAL A 1 149 ? 2.291 8.900 15.388 1.00 79.50 149 VAL A CA 1
ATOM 1216 C C . VAL A 1 149 ? 2.590 9.784 16.597 1.00 79.50 149 VAL A C 1
ATOM 1218 O O . VAL A 1 149 ? 2.453 11.007 16.507 1.00 79.50 149 VAL A O 1
ATOM 1221 N N . ASP A 1 150 ? 3.036 9.193 17.707 1.00 81.25 150 ASP A N 1
ATOM 1222 C CA . ASP A 1 150 ? 3.287 9.912 18.958 1.00 81.25 150 ASP A CA 1
ATOM 1223 C C . ASP A 1 150 ? 4.549 10.777 18.847 1.00 81.25 150 ASP A C 1
ATOM 1225 O O . ASP A 1 150 ? 4.553 11.950 19.226 1.00 81.25 150 ASP A O 1
ATOM 1229 N N . ASN A 1 151 ? 5.612 10.232 18.248 1.00 77.44 151 ASN A N 1
ATOM 1230 C CA . ASN A 1 151 ? 6.880 10.940 18.062 1.00 77.44 151 ASN A CA 1
ATOM 1231 C C . ASN A 1 151 ? 6.967 11.723 16.744 1.00 77.44 151 ASN A C 1
ATOM 1233 O O . ASN A 1 151 ? 7.961 12.417 16.513 1.00 77.44 151 ASN A O 1
ATOM 1237 N N . LYS A 1 152 ? 5.955 11.612 15.876 1.00 77.88 152 LYS A N 1
ATOM 1238 C CA . LYS A 1 152 ? 5.914 12.184 14.521 1.00 77.88 152 LYS A CA 1
ATOM 1239 C C . LYS A 1 152 ? 7.146 11.838 13.678 1.00 77.88 152 LYS A C 1
ATOM 1241 O O . LYS A 1 152 ? 7.648 12.681 12.930 1.00 77.88 152 LYS A O 1
ATOM 1246 N N . LYS A 1 153 ? 7.651 10.608 13.800 1.00 73.81 153 LYS A N 1
ATOM 1247 C CA . LYS A 1 153 ? 8.876 10.148 13.127 1.00 73.81 153 LYS A CA 1
ATOM 1248 C C . LYS A 1 153 ? 8.569 9.083 12.083 1.00 73.81 153 LYS A C 1
ATOM 1250 O O . LYS A 1 153 ? 7.871 8.114 12.364 1.00 73.81 153 LYS A O 1
ATOM 1255 N N . ASN A 1 154 ? 9.158 9.245 10.900 1.00 65.62 154 ASN A N 1
ATOM 1256 C CA . ASN A 1 154 ? 9.171 8.213 9.867 1.00 65.62 154 ASN A CA 1
ATOM 1257 C C . ASN A 1 154 ? 10.286 7.200 10.165 1.00 65.62 154 ASN A C 1
ATOM 1259 O O . ASN A 1 154 ? 11.425 7.587 10.433 1.00 65.62 154 ASN A O 1
ATOM 1263 N N . GLY A 1 155 ? 9.956 5.919 10.074 1.00 63.62 155 GLY A N 1
ATOM 1264 C CA . GLY A 1 155 ? 10.879 4.796 9.993 1.00 63.62 155 GLY A CA 1
ATOM 1265 C C . GLY A 1 155 ? 10.665 4.036 8.683 1.00 63.62 155 GLY A C 1
ATOM 1266 O O . GLY A 1 155 ? 9.607 4.119 8.059 1.00 63.62 155 GLY A O 1
ATOM 1267 N N . CYS A 1 156 ? 11.678 3.297 8.248 1.00 56.31 156 CYS A N 1
ATOM 1268 C CA . CYS A 1 156 ? 11.603 2.478 7.046 1.00 56.31 156 CYS A CA 1
ATOM 1269 C C . CYS A 1 156 ? 12.070 1.061 7.374 1.00 56.31 156 CYS A C 1
ATOM 1271 O O . CYS A 1 156 ? 13.160 0.889 7.923 1.00 56.31 156 CYS A O 1
ATOM 1273 N N . ILE A 1 157 ? 11.252 0.064 7.043 1.00 60.78 157 ILE A N 1
ATOM 1274 C CA . ILE A 1 157 ? 11.631 -1.345 7.075 1.00 60.78 157 ILE A CA 1
ATOM 1275 C C . ILE A 1 157 ? 11.767 -1.787 5.618 1.00 60.78 157 ILE A C 1
ATOM 1277 O O . ILE A 1 157 ? 10.786 -2.035 4.914 1.00 60.78 157 ILE A O 1
ATOM 1281 N N . HIS A 1 158 ? 13.009 -1.851 5.147 1.00 49.97 158 HIS A N 1
ATOM 1282 C CA . HIS A 1 158 ? 13.304 -2.384 3.824 1.00 49.97 158 HIS A CA 1
ATOM 1283 C C . HIS A 1 158 ? 13.225 -3.908 3.869 1.00 49.97 158 HIS A C 1
ATOM 1285 O O . HIS A 1 158 ? 14.093 -4.560 4.449 1.00 49.97 158 HIS A O 1
ATOM 1291 N N . GLU A 1 159 ? 12.211 -4.476 3.225 1.00 48.34 159 GLU A N 1
ATOM 1292 C CA . GLU A 1 159 ? 12.108 -5.914 3.020 1.00 48.34 159 GLU A CA 1
ATOM 1293 C C . GLU A 1 159 ? 12.176 -6.213 1.521 1.00 48.34 159 GLU A C 1
ATOM 1295 O O . GLU A 1 159 ? 11.188 -6.176 0.795 1.00 48.34 159 GLU A O 1
ATOM 1300 N N . ILE A 1 160 ? 13.382 -6.512 1.032 1.00 45.47 160 ILE A N 1
ATOM 1301 C CA . ILE A 1 160 ? 13.534 -7.087 -0.305 1.00 45.47 160 ILE A CA 1
ATOM 1302 C C . ILE A 1 160 ? 13.123 -8.550 -0.189 1.00 45.47 160 ILE A C 1
ATOM 1304 O O . ILE A 1 160 ? 13.910 -9.390 0.259 1.00 45.47 160 ILE A O 1
ATOM 1308 N N . VAL A 1 161 ? 11.904 -8.874 -0.614 1.00 45.81 161 VAL A N 1
ATOM 1309 C CA . VAL A 1 161 ? 11.501 -10.271 -0.770 1.00 45.81 161 VAL A CA 1
ATOM 1310 C C . VAL A 1 161 ? 12.358 -10.904 -1.864 1.00 45.81 161 VAL A C 1
ATOM 1312 O O . VAL A 1 161 ? 12.128 -10.766 -3.063 1.00 45.81 161 VAL A O 1
ATOM 1315 N N . SER A 1 162 ? 13.402 -11.594 -1.414 1.00 31.80 162 SER A N 1
ATOM 1316 C CA . SER A 1 162 ? 14.236 -12.500 -2.207 1.00 31.80 162 SER A CA 1
ATOM 1317 C C . SER A 1 162 ? 13.933 -13.970 -1.901 1.00 31.80 162 SER A C 1
ATOM 1319 O O . SER A 1 162 ? 14.678 -14.851 -2.326 1.00 31.80 162 SER A O 1
ATOM 1321 N N . ARG A 1 163 ? 12.856 -14.260 -1.158 1.00 32.38 163 ARG A N 1
ATOM 1322 C CA . ARG A 1 163 ? 12.513 -15.617 -0.719 1.00 32.38 163 ARG A CA 1
ATOM 1323 C C . ARG A 1 163 ? 11.019 -15.908 -0.855 1.00 32.38 163 ARG A C 1
ATOM 1325 O O . ARG A 1 163 ? 10.295 -15.856 0.127 1.00 32.38 163 ARG A O 1
ATOM 1332 N N . TYR A 1 164 ? 10.613 -16.249 -2.073 1.00 36.62 164 TYR A N 1
ATOM 1333 C CA . TYR A 1 164 ? 9.562 -17.230 -2.361 1.00 36.62 164 TYR A CA 1
ATOM 1334 C C . TYR A 1 164 ? 10.058 -18.065 -3.538 1.00 36.62 164 TYR A C 1
ATOM 1336 O O . TYR A 1 164 ? 10.662 -17.486 -4.469 1.00 36.62 164 TYR A O 1
#

Sequence (164 aa):
MEAEVTGAQEVMRDETWKFAIDYIDKKKAASTSEAVSNGIWNEILRRNFPYPKFIIAPEQRQTPTAKRPDFTIFFVDKKEREWHPVFTFEGKASYYINTTSRIEKGEAQAAGYVPGLSWSNQEEIDKQRKITYGMFACGKSFTILQYDVDNKKNGCIHEIVSRY

Solvent-accessible surface area (backbone atoms only — not comparable to full-atom values): 9280 Å² total; per-residue (Å²): 137,80,81,80,81,60,67,72,68,58,68,65,60,55,67,58,47,52,47,51,42,47,44,40,52,77,36,23,90,75,70,47,45,44,68,57,46,42,53,56,50,49,61,57,46,44,71,80,43,40,72,86,54,24,47,82,38,70,60,46,64,42,81,89,79,70,45,59,39,54,30,35,30,24,40,52,41,76,87,80,72,44,73,39,42,46,36,39,33,28,67,41,29,24,63,42,64,86,34,65,75,56,46,56,50,45,44,54,53,29,59,65,51,32,82,77,44,41,78,65,84,88,77,54,91,49,93,89,58,56,64,31,34,26,30,26,36,29,46,59,42,38,34,43,34,36,30,35,64,83,79,72,41,82,49,76,48,80,51,72,72,84,79,125

Foldseek 3Di:
DDPPPDCVVVVCPPPVLCVVLVCQQVCLVVDPAQVNLVVSVVVVVCVVAPPPQKDKDAQDQQPPVRQTARIFMWGQDPPVRDTWRQEGEHEGRQNCVVPVVVQVVQVVSFLVCFLSTDFDPPPDPDPVWGKGWYKYYHRQFIKIWIATNVVRDTDTDGDGPPDD

Nearest PDB structures (foldseek):
  6c0b-assembly1_A  TM=4.692E-01  e=2.261E-01  Clostridioides difficile
  2b7u-assembly1_A  TM=4.340E-01  e=5.930E-01  Squilla maritima
  4u2j-assembly2_C  TM=2.331E-01  e=1.128E+00  Chlamydomonas reinhardtii
  6zz8-assembly2_C-2  TM=2.748E-01  e=2.146E+00  Chlamydomonas reinhardtii
  4tpz-assembly2_B  TM=2.316E-01  e=3.827E+00  Chlamydomonas reinhardtii

pLDDT: mean 76.48, std 17.31, range [31.8, 96.75]